Protein AF-A0A4Y7I774-F1 (afdb_monomer)

Sequence (124 aa):
MSGRGKGGKGLGKGGAKRHRKVLRDNIQGITKPAIRRLARRGGVKRISGLIYEETRGVLKIFLENVIRDAVTYTEHARRKTVTAMDVVYALKRQGRTLYGFGDALRPPLRYAMSIQHKPEVRTI

Nearest PDB structures (foldseek):
  3uta-assembly1_F  TM=9.772E-01  e=9.418E-13  Xenopus laevis
  8siy-assembly1_H  TM=9.285E-01  e=9.418E-13  Xenopus laevis
  7xnp-assembly1_F  TM=9.935E-01  e=9.570E-12  Xenopus laevis
  8han-assembly1_B  TM=9.339E-01  e=1.998E-12  Homo sapiens
  8xjv-assembly1_v  TM=8.091E-01  e=3.679E-13  Xenopus laevis

Radius of gyration: 25.97 Å; Cα contacts (8 Å, |Δi|>4): 48; chains: 1; bounding box: 75×74×53 Å

InterPro domains:
  IPR001951 Histone H4 [PR00623] (5-16)
  IPR001951 Histone H4 [PR00623] (20-39)
  IPR001951 Histone H4 [PR00623] (40-60)
  IPR001951 Histone H4 [PR00623] (62-76)
  IPR001951 Histone H4 [PR00623] (77-89)
  IPR001951 Histone H4 [PR00623] (89-100)
  IPR001951 Histone H4 [PTHR10484] (1-102)
  IPR001951 Histone H4 [SM00417] (16-90)
  IPR001951 Histone H4 [cd22912] (22-100)
  IPR009072 Histone-fold [G3DSA:1.10.20.10] (2-103)
  IPR009072 Histone-fold [SSF47113] (3-102)
  IPR019809 Histone H4, conserved site [PS00047] (15-19)
  IPR035425 CENP-T/Histone H4, histone fold [PF15511] (44-96)

pLDDT: mean 80.67, std 19.99, range [41.69, 98.31]

Structure (mmCIF, N/CA/C/O backbone):
data_AF-A0A4Y7I774-F1
#
_entry.id   AF-A0A4Y7I774-F1
#
loop_
_atom_site.group_PDB
_atom_site.id
_atom_site.type_symbol
_atom_site.label_atom_id
_atom_site.label_alt_id
_atom_site.label_comp_id
_atom_site.label_asym_id
_atom_site.label_entity_id
_atom_site.label_seq_id
_atom_site.pdbx_PDB_ins_code
_atom_site.Cartn_x
_atom_site.Cartn_y
_atom_site.Cartn_z
_atom_site.occupancy
_atom_site.B_iso_or_equiv
_atom_site.auth_seq_id
_ato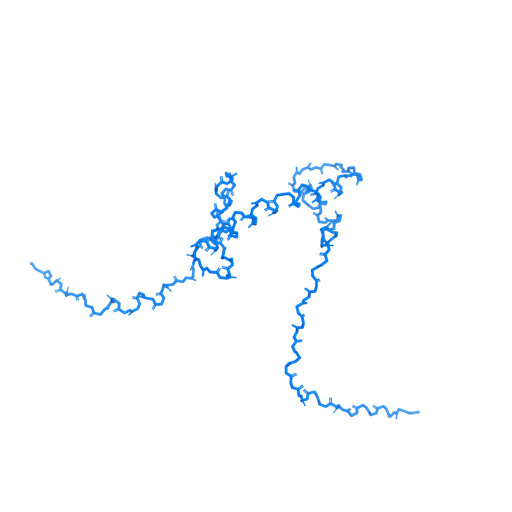m_site.auth_comp_id
_atom_site.auth_asym_id
_atom_site.auth_atom_id
_atom_site.pdbx_PDB_model_num
ATOM 1 N N . MET A 1 1 ? 44.526 -5.165 -36.114 1.00 41.69 1 MET A N 1
ATOM 2 C CA . MET A 1 1 ? 43.769 -6.413 -36.356 1.00 41.69 1 MET A CA 1
ATOM 3 C C . MET A 1 1 ? 43.473 -7.091 -35.022 1.00 41.69 1 MET A C 1
ATOM 5 O O . MET A 1 1 ? 44.197 -6.877 -34.061 1.00 41.69 1 MET A O 1
ATOM 9 N N . SER A 1 2 ? 42.339 -7.785 -34.963 1.00 49.16 2 SER A N 1
ATOM 10 C CA . SER A 1 2 ? 41.631 -8.344 -33.802 1.00 49.16 2 SER A CA 1
ATOM 11 C C . SER A 1 2 ? 42.393 -9.380 -32.967 1.00 49.16 2 SER A C 1
ATOM 13 O O . SER A 1 2 ? 43.131 -10.179 -33.530 1.00 49.16 2 SER A O 1
ATOM 15 N N . GLY A 1 3 ? 42.082 -9.484 -31.665 1.00 51.47 3 GLY A N 1
ATOM 16 C CA . GLY A 1 3 ? 42.476 -10.665 -30.883 1.00 51.47 3 GLY A CA 1
ATOM 17 C C . GLY A 1 3 ? 42.109 -10.684 -29.397 1.00 51.47 3 GLY A C 1
ATOM 18 O O . GLY A 1 3 ? 42.943 -11.012 -28.564 1.00 51.47 3 GLY A O 1
ATOM 19 N N . ARG A 1 4 ? 40.877 -10.315 -29.029 1.00 56.19 4 ARG A N 1
ATOM 20 C CA . ARG A 1 4 ? 40.377 -10.386 -27.646 1.00 56.19 4 ARG A CA 1
ATOM 21 C C . ARG A 1 4 ? 39.982 -11.823 -27.290 1.00 56.19 4 ARG A C 1
ATOM 23 O O . ARG A 1 4 ? 38.850 -12.221 -27.532 1.00 56.19 4 ARG A O 1
ATOM 30 N N . GLY A 1 5 ? 40.883 -12.573 -26.662 1.00 57.53 5 GLY A N 1
ATOM 31 C CA . GLY A 1 5 ? 40.555 -13.833 -25.990 1.00 57.53 5 GLY A CA 1
ATOM 32 C C . GLY A 1 5 ? 40.200 -13.597 -24.521 1.00 57.53 5 GLY A C 1
ATOM 33 O O . GLY A 1 5 ? 41.089 -13.492 -23.682 1.00 57.53 5 GLY A O 1
ATOM 34 N N . LYS A 1 6 ? 38.909 -13.511 -24.174 1.00 60.75 6 LYS A N 1
ATOM 35 C CA . LYS A 1 6 ? 38.476 -13.652 -22.773 1.00 60.75 6 LYS A CA 1
ATOM 36 C C . LYS A 1 6 ? 38.242 -15.134 -22.497 1.00 60.75 6 LYS A C 1
ATOM 38 O O . LYS A 1 6 ? 37.153 -15.641 -22.744 1.00 60.75 6 LYS A O 1
ATOM 43 N N . GLY A 1 7 ? 39.269 -15.808 -21.981 1.00 56.25 7 GLY A N 1
ATOM 44 C CA . GLY A 1 7 ? 39.116 -17.119 -21.359 1.00 56.25 7 GLY A CA 1
ATOM 45 C C . GLY A 1 7 ? 38.070 -17.034 -20.248 1.00 56.25 7 GLY A C 1
ATOM 46 O O . GLY A 1 7 ? 38.190 -16.225 -19.324 1.00 56.25 7 GLY A O 1
ATOM 47 N N . GLY A 1 8 ? 37.007 -17.825 -20.384 1.00 64.00 8 GLY A N 1
ATOM 48 C CA . GLY A 1 8 ? 35.959 -17.947 -19.385 1.00 64.00 8 GLY A CA 1
ATOM 49 C C . GLY A 1 8 ? 36.548 -18.480 -18.086 1.00 64.00 8 GLY A C 1
ATOM 50 O O . GLY A 1 8 ? 36.960 -19.634 -18.007 1.00 64.00 8 GLY A O 1
ATOM 51 N N . LYS A 1 9 ? 36.581 -17.641 -17.051 1.00 61.59 9 LYS A N 1
ATOM 52 C CA . LYS A 1 9 ? 36.882 -18.101 -15.698 1.00 61.59 9 LYS A CA 1
ATOM 53 C C . LYS A 1 9 ? 35.585 -18.657 -15.123 1.00 61.59 9 LYS A C 1
ATOM 55 O O . LYS A 1 9 ? 34.710 -17.901 -14.707 1.00 61.59 9 LYS A O 1
ATOM 60 N N . GLY A 1 10 ? 35.446 -19.979 -15.206 1.00 61.84 10 GLY A N 1
ATOM 61 C CA . GLY A 1 10 ? 34.306 -20.723 -14.691 1.00 61.84 10 GLY A CA 1
ATOM 62 C C . GLY A 1 10 ? 33.963 -20.306 -13.263 1.00 61.84 10 GLY A C 1
ATOM 63 O O . GLY A 1 10 ? 34.804 -20.346 -12.365 1.00 61.84 10 GLY A O 1
ATOM 64 N N . LEU A 1 11 ? 32.709 -19.912 -13.053 1.00 62.00 11 LEU A N 1
ATOM 65 C CA . LEU A 1 11 ? 32.148 -19.696 -11.724 1.00 62.00 11 LEU A CA 1
ATOM 66 C C . LEU A 1 11 ? 31.694 -21.042 -11.161 1.00 62.00 11 LEU A C 1
ATOM 68 O O . LEU A 1 11 ? 30.508 -21.330 -11.050 1.00 62.00 11 LEU A O 1
ATOM 72 N N . GLY A 1 12 ? 32.665 -21.881 -10.823 1.00 68.50 12 GLY A N 1
ATOM 73 C CA . GLY A 1 12 ? 32.455 -23.024 -9.950 1.00 68.50 12 GLY A CA 1
ATOM 74 C C . GLY A 1 12 ? 33.022 -22.699 -8.578 1.00 68.50 12 GLY A C 1
ATOM 75 O O . GLY A 1 12 ? 34.227 -22.842 -8.398 1.00 68.50 12 GLY A O 1
ATOM 76 N N . LYS A 1 13 ? 32.170 -22.234 -7.650 1.00 59.56 13 LYS A N 1
ATOM 77 C CA . LYS A 1 13 ? 32.272 -22.427 -6.186 1.00 59.56 13 LYS A CA 1
ATOM 78 C C . LYS A 1 13 ? 31.200 -21.622 -5.438 1.00 59.56 13 LYS A C 1
ATOM 80 O O . LYS A 1 13 ? 31.214 -20.399 -5.462 1.00 59.56 13 LYS A O 1
ATOM 85 N N . GLY A 1 14 ? 30.345 -22.357 -4.719 1.00 57.38 14 GLY A N 1
ATOM 86 C CA . GLY A 1 14 ? 29.605 -21.908 -3.536 1.00 57.38 14 GLY A CA 1
ATOM 87 C C . GLY A 1 14 ? 28.414 -20.992 -3.803 1.00 57.38 14 GLY A C 1
ATOM 88 O O . GLY A 1 14 ? 28.578 -19.860 -4.240 1.00 57.38 14 GLY A O 1
ATOM 89 N N . GLY A 1 15 ? 27.206 -21.456 -3.469 1.00 66.50 15 GLY A N 1
ATOM 90 C CA . GLY A 1 15 ? 26.016 -20.611 -3.429 1.00 66.50 15 GLY A CA 1
ATOM 91 C C . GLY A 1 15 ? 26.282 -19.378 -2.570 1.00 66.50 15 GLY A C 1
ATOM 92 O O . GLY A 1 15 ? 26.321 -19.472 -1.344 1.00 66.50 15 GLY A O 1
ATOM 93 N N . ALA A 1 16 ? 26.495 -18.233 -3.223 1.00 65.75 16 ALA A N 1
ATOM 94 C CA . ALA A 1 16 ? 26.642 -16.957 -2.551 1.00 65.75 16 ALA A CA 1
ATOM 95 C C . ALA A 1 16 ? 25.437 -16.795 -1.624 1.00 65.75 16 ALA A C 1
ATOM 97 O O . ALA A 1 16 ? 24.296 -16.706 -2.095 1.00 65.75 16 ALA A O 1
ATOM 98 N N . LYS A 1 17 ? 25.680 -16.810 -0.305 1.00 68.75 17 LYS A N 1
ATOM 99 C CA . LYS A 1 17 ? 24.659 -16.480 0.687 1.00 68.75 17 LYS A CA 1
ATOM 100 C C . LYS A 1 17 ? 24.119 -15.116 0.289 1.00 68.75 17 LYS A C 1
ATOM 102 O O . LYS A 1 17 ? 24.803 -14.103 0.411 1.00 68.75 17 LYS A O 1
ATOM 107 N N . ARG A 1 18 ? 22.897 -15.095 -0.246 1.00 66.56 18 ARG A N 1
ATOM 108 C CA . ARG A 1 18 ? 22.196 -13.851 -0.535 1.00 66.56 18 ARG A CA 1
ATOM 109 C C . ARG A 1 18 ? 21.950 -13.196 0.813 1.00 66.56 18 ARG A C 1
ATOM 111 O O . ARG A 1 18 ? 21.062 -13.614 1.553 1.00 66.56 18 ARG A O 1
ATOM 118 N N . HIS A 1 19 ? 22.767 -12.205 1.150 1.00 69.31 19 HIS A N 1
ATOM 119 C CA . HIS A 1 19 ? 22.488 -11.345 2.285 1.00 69.31 19 HIS A CA 1
ATOM 120 C C . HIS A 1 19 ? 21.076 -10.781 2.101 1.00 69.31 19 HIS A C 1
ATOM 122 O O . HIS A 1 19 ? 20.713 -10.318 1.014 1.00 69.31 19 HIS A O 1
ATOM 128 N N . ARG A 1 20 ? 20.253 -10.892 3.150 1.00 70.50 20 ARG A N 1
ATOM 129 C CA . ARG A 1 20 ? 18.902 -10.328 3.167 1.00 70.50 20 ARG A CA 1
ATOM 130 C C . ARG A 1 20 ? 19.013 -8.855 2.778 1.00 70.50 20 ARG A C 1
ATOM 132 O O . ARG A 1 20 ? 19.780 -8.124 3.402 1.00 70.50 20 ARG A O 1
ATOM 139 N N . LYS A 1 21 ? 18.278 -8.428 1.745 1.00 75.38 21 LYS A N 1
ATOM 140 C CA . LYS A 1 21 ? 18.233 -7.013 1.357 1.00 75.38 21 LYS A CA 1
ATOM 141 C C . LYS A 1 21 ? 17.843 -6.195 2.587 1.00 75.38 21 LYS A C 1
ATOM 143 O O . LYS A 1 21 ? 16.841 -6.503 3.232 1.00 75.38 21 LYS A O 1
ATOM 148 N N . VAL A 1 22 ? 18.638 -5.178 2.906 1.00 76.38 22 VAL A N 1
ATOM 149 C CA . VAL A 1 22 ? 18.259 -4.188 3.914 1.00 76.38 22 VAL A CA 1
ATOM 150 C C . VAL A 1 22 ? 17.017 -3.477 3.386 1.00 76.38 22 VAL A C 1
ATOM 152 O O . VAL A 1 22 ? 17.029 -2.958 2.267 1.00 76.38 22 VAL A O 1
ATOM 155 N N . LEU A 1 23 ? 15.932 -3.515 4.156 1.00 77.75 23 LEU A N 1
ATOM 156 C CA . LEU A 1 23 ? 14.711 -2.804 3.805 1.00 77.75 23 LEU A CA 1
ATOM 157 C C . LEU A 1 23 ? 14.984 -1.302 3.936 1.00 77.75 23 LEU A C 1
ATOM 159 O O . LEU A 1 23 ? 15.440 -0.837 4.976 1.00 77.75 23 LEU A O 1
ATOM 163 N N . ARG A 1 24 ? 14.748 -0.566 2.851 1.00 80.19 24 ARG A N 1
ATOM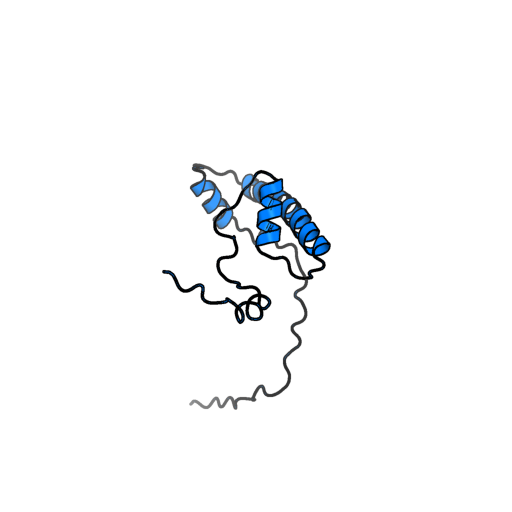 164 C CA . ARG A 1 24 ? 14.755 0.900 2.817 1.00 80.19 24 ARG A CA 1
ATOM 165 C C . ARG A 1 24 ? 13.317 1.396 2.760 1.00 80.19 24 ARG A C 1
ATOM 167 O O . ARG A 1 24 ? 12.400 0.597 2.552 1.00 80.19 24 ARG A O 1
ATOM 174 N N . ASP A 1 25 ? 13.128 2.702 2.903 1.00 81.81 25 ASP A N 1
ATOM 175 C CA . ASP A 1 25 ? 11.823 3.302 2.663 1.00 81.81 25 ASP A CA 1
ATOM 176 C C . ASP A 1 25 ? 11.437 3.156 1.180 1.00 81.81 25 ASP A C 1
ATOM 178 O O . ASP A 1 25 ? 11.927 3.860 0.297 1.00 81.81 25 ASP A O 1
ATOM 182 N N . ASN A 1 26 ? 10.594 2.161 0.901 1.00 89.50 26 ASN A N 1
ATOM 183 C CA . ASN A 1 26 ? 10.174 1.790 -0.448 1.00 89.50 26 ASN A CA 1
ATOM 184 C C . ASN A 1 26 ? 8.947 2.580 -0.911 1.00 89.50 26 ASN A C 1
ATOM 186 O O . ASN A 1 26 ? 8.444 2.329 -2.008 1.00 89.50 26 ASN A O 1
ATOM 190 N N . ILE A 1 27 ? 8.450 3.525 -0.105 1.00 92.75 27 ILE A N 1
ATOM 191 C CA . ILE A 1 27 ? 7.209 4.240 -0.402 1.00 92.75 27 ILE A CA 1
ATOM 192 C C . ILE A 1 27 ? 7.285 5.022 -1.721 1.00 92.75 27 ILE A C 1
ATOM 194 O O . ILE A 1 27 ? 6.314 5.095 -2.477 1.00 92.75 27 ILE A O 1
ATOM 198 N N . GLN A 1 28 ? 8.477 5.511 -2.071 1.00 92.25 28 GLN A N 1
ATOM 199 C CA . GLN A 1 28 ? 8.732 6.198 -3.338 1.00 92.25 28 GLN A CA 1
ATOM 200 C C . GLN A 1 28 ? 8.720 5.259 -4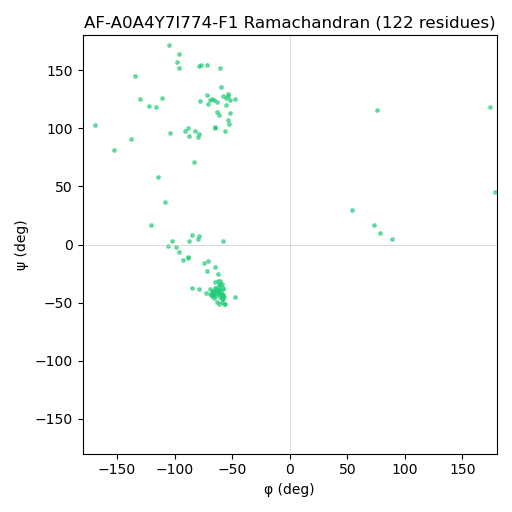.558 1.00 92.25 28 GLN A C 1
ATOM 202 O O . GLN A 1 28 ? 8.566 5.724 -5.688 1.00 92.25 28 GLN A O 1
ATOM 207 N N . GLY A 1 29 ? 8.784 3.939 -4.342 1.00 93.00 29 GLY A N 1
ATOM 208 C CA . GLY A 1 29 ? 8.558 2.924 -5.375 1.00 93.00 29 GLY A CA 1
ATOM 209 C C . GLY A 1 29 ? 7.126 2.927 -5.921 1.00 93.00 29 GLY A C 1
ATOM 210 O O . GLY A 1 29 ? 6.889 2.476 -7.043 1.00 93.00 29 GLY A O 1
ATOM 211 N N . ILE A 1 30 ? 6.170 3.506 -5.187 1.00 95.56 30 ILE A N 1
ATOM 212 C CA . ILE A 1 30 ? 4.843 3.834 -5.710 1.00 95.56 30 ILE A CA 1
ATOM 213 C C . ILE A 1 30 ? 4.965 5.131 -6.511 1.00 95.56 30 ILE A C 1
ATOM 215 O O . ILE A 1 30 ? 4.925 6.240 -5.980 1.00 95.56 30 ILE A O 1
ATOM 219 N N . THR A 1 31 ? 5.194 4.980 -7.812 1.00 97.25 31 THR A N 1
ATOM 220 C CA . THR A 1 31 ? 5.547 6.093 -8.698 1.00 97.25 31 THR A CA 1
ATOM 221 C C . THR A 1 31 ? 4.337 6.963 -9.071 1.00 97.25 31 THR A C 1
ATOM 223 O O . THR A 1 31 ? 3.198 6.494 -9.147 1.00 97.25 31 THR A O 1
ATOM 226 N N . LYS A 1 32 ? 4.583 8.239 -9.407 1.00 97.44 32 LYS A N 1
ATOM 227 C CA . LYS A 1 32 ? 3.562 9.174 -9.928 1.00 97.44 32 LYS A CA 1
ATOM 228 C C . LYS A 1 32 ? 2.693 8.590 -11.064 1.00 97.44 32 LYS A C 1
ATOM 230 O O . LYS A 1 32 ? 1.472 8.755 -10.998 1.00 97.44 32 LYS A O 1
ATOM 235 N N . PRO A 1 33 ? 3.233 7.895 -12.092 1.00 97.81 33 PRO A N 1
ATOM 236 C CA . PRO A 1 33 ? 2.397 7.261 -13.113 1.00 97.81 33 PRO A CA 1
ATOM 237 C C . PRO A 1 33 ? 1.514 6.126 -12.573 1.00 97.81 33 PRO A C 1
ATOM 239 O O . PRO A 1 33 ? 0.404 5.963 -13.072 1.00 97.81 33 PRO A O 1
ATOM 242 N N . ALA A 1 34 ? 1.940 5.370 -11.552 1.00 98.00 34 ALA A N 1
ATOM 243 C CA . ALA A 1 34 ? 1.091 4.351 -10.927 1.00 98.00 34 ALA A CA 1
ATOM 244 C C . ALA A 1 34 ? -0.116 4.979 -10.214 1.00 98.00 34 ALA A C 1
ATOM 246 O O . ALA A 1 34 ? -1.250 4.562 -10.452 1.00 98.00 34 ALA A O 1
ATOM 247 N N . ILE A 1 35 ? 0.116 6.042 -9.439 1.00 98.12 35 ILE A N 1
ATOM 248 C CA . ILE A 1 35 ? -0.947 6.822 -8.784 1.00 98.12 35 ILE A CA 1
ATOM 249 C C . ILE A 1 35 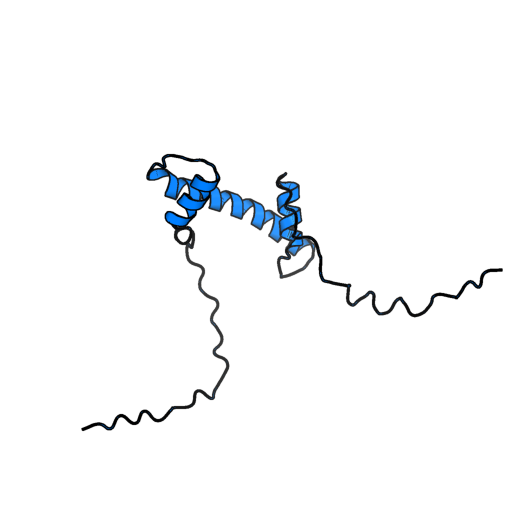? -1.891 7.421 -9.831 1.00 98.12 35 ILE A C 1
ATOM 251 O O . ILE A 1 35 ? -3.110 7.331 -9.695 1.00 98.12 35 ILE A O 1
ATOM 255 N N . ARG A 1 36 ? -1.349 7.957 -10.935 1.00 98.19 36 ARG A N 1
ATOM 256 C CA . ARG A 1 36 ? -2.168 8.461 -12.045 1.00 98.19 36 ARG A CA 1
ATOM 257 C C . ARG A 1 36 ? -3.067 7.363 -12.615 1.00 98.19 36 ARG A C 1
ATOM 259 O O . ARG A 1 36 ? -4.248 7.621 -12.800 1.00 98.19 36 ARG A O 1
ATOM 266 N N . ARG A 1 37 ? -2.554 6.152 -12.864 1.00 98.31 37 ARG A N 1
ATOM 267 C CA . ARG A 1 37 ? -3.370 5.028 -13.370 1.00 98.31 37 ARG A CA 1
ATOM 268 C C . ARG A 1 37 ? -4.518 4.670 -12.423 1.00 98.31 37 ARG A C 1
ATOM 270 O O . ARG A 1 37 ? -5.631 4.461 -12.895 1.00 98.31 37 ARG A O 1
ATOM 277 N N . LEU A 1 38 ? -4.271 4.650 -11.112 1.00 97.88 38 LEU A N 1
ATOM 278 C CA . LEU A 1 38 ? -5.314 4.413 -10.106 1.00 97.88 38 LEU A CA 1
ATOM 279 C C . LEU A 1 38 ? -6.379 5.515 -10.120 1.00 97.88 38 LEU A C 1
ATOM 281 O O . LEU A 1 38 ? -7.565 5.220 -10.231 1.00 97.88 38 LEU A O 1
ATOM 285 N N . ALA A 1 39 ? -5.960 6.781 -10.095 1.00 97.75 39 ALA A N 1
ATOM 286 C CA . ALA A 1 39 ? -6.870 7.922 -10.131 1.00 97.75 39 ALA A CA 1
ATOM 287 C C . ALA A 1 39 ? -7.704 7.959 -11.424 1.00 97.75 39 ALA A C 1
ATOM 289 O O . ALA A 1 39 ? -8.901 8.227 -11.382 1.00 97.75 39 ALA A O 1
ATOM 290 N N . ARG A 1 40 ? -7.104 7.629 -12.578 1.00 98.19 40 ARG A N 1
ATOM 291 C CA . ARG A 1 40 ? -7.842 7.511 -13.847 1.00 98.19 40 ARG A CA 1
ATOM 292 C C . ARG A 1 40 ? -8.877 6.393 -13.810 1.00 98.19 40 ARG A C 1
ATOM 294 O O . ARG A 1 40 ? -9.994 6.625 -14.251 1.00 98.19 40 ARG A O 1
ATOM 301 N N . ARG A 1 41 ? -8.540 5.224 -13.251 1.00 98.25 41 ARG A N 1
ATOM 302 C CA . ARG A 1 41 ? -9.515 4.140 -13.035 1.00 98.25 41 ARG A CA 1
ATOM 303 C C . ARG A 1 41 ? -10.674 4.591 -12.140 1.00 98.25 41 ARG A C 1
ATOM 305 O O . ARG A 1 41 ? -11.798 4.178 -12.371 1.00 98.25 41 ARG A O 1
ATOM 312 N N . GLY A 1 42 ? -10.405 5.465 -11.171 1.00 97.44 42 GLY A N 1
ATOM 313 C CA . GLY A 1 42 ? -11.422 6.110 -10.338 1.00 97.44 42 GLY A CA 1
ATOM 314 C C . GLY A 1 42 ? -12.159 7.291 -10.988 1.00 97.44 42 GLY A C 1
ATOM 315 O O . GLY A 1 42 ? -12.877 7.990 -10.287 1.00 97.44 42 GLY A O 1
ATOM 316 N N . GLY A 1 43 ? -11.968 7.574 -12.284 1.00 97.75 43 GLY A N 1
ATOM 317 C CA . GLY A 1 43 ? -12.674 8.657 -12.987 1.00 97.75 43 GLY A CA 1
ATOM 318 C C . GLY A 1 43 ? -12.131 10.071 -12.733 1.00 97.75 43 GLY A C 1
ATOM 319 O O . GLY A 1 43 ? -12.735 11.059 -13.146 1.00 97.75 43 GLY A O 1
ATOM 320 N N . VAL A 1 44 ? -10.971 10.211 -12.086 1.00 97.56 44 VAL A N 1
ATOM 321 C CA . VAL A 1 44 ? -10.396 11.525 -11.763 1.00 97.56 44 VAL A CA 1
ATOM 322 C C . VAL A 1 44 ? -9.893 12.217 -13.036 1.00 97.56 44 VAL A C 1
ATOM 324 O O . VAL A 1 44 ? -9.002 11.699 -13.714 1.00 97.56 44 VAL A O 1
ATOM 327 N N . LYS A 1 45 ? -10.416 13.415 -13.351 1.00 97.12 45 LYS A N 1
ATOM 328 C CA . LYS A 1 45 ? -10.094 14.192 -14.573 1.00 97.12 45 LYS A CA 1
ATOM 329 C C . LYS A 1 45 ? -8.840 15.073 -14.453 1.00 97.12 45 LYS A C 1
ATOM 331 O O . LYS A 1 45 ? -8.067 15.161 -15.412 1.00 97.12 45 LYS A O 1
ATOM 336 N N . ARG A 1 46 ? -8.581 15.687 -13.298 1.00 97.19 46 ARG A N 1
ATOM 337 C CA . ARG A 1 46 ? -7.375 16.494 -13.017 1.00 97.19 46 ARG A CA 1
ATOM 338 C C . ARG A 1 46 ? -6.820 16.113 -11.645 1.00 97.19 46 ARG A C 1
ATOM 340 O O . ARG A 1 46 ? -7.587 15.768 -10.760 1.00 97.19 46 ARG A O 1
ATOM 347 N N . ILE A 1 47 ? -5.496 16.130 -11.494 1.00 97.12 47 ILE A N 1
ATOM 348 C CA . ILE A 1 47 ? -4.805 15.691 -10.272 1.00 97.12 47 ILE A CA 1
ATOM 349 C C . ILE A 1 47 ? -3.817 16.787 -9.869 1.00 97.12 47 ILE A C 1
ATOM 351 O O . ILE A 1 47 ? -2.977 17.166 -10.687 1.00 97.12 47 ILE A O 1
ATOM 355 N N . SER A 1 4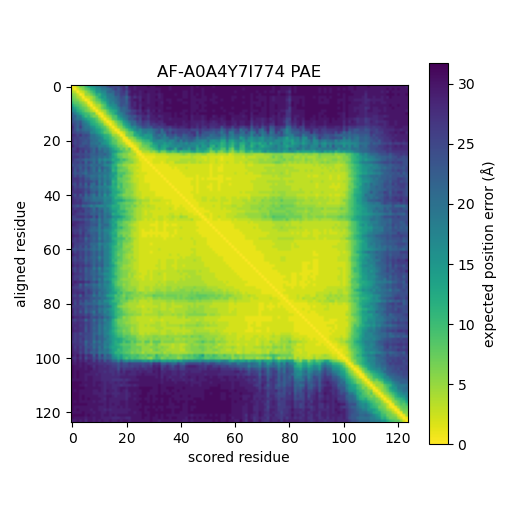8 ? -3.920 17.273 -8.630 1.00 97.00 48 SER A N 1
ATOM 356 C CA . SER A 1 48 ? -2.971 18.232 -8.048 1.00 97.00 48 SER A CA 1
ATOM 357 C C . SER A 1 48 ? -1.623 17.571 -7.728 1.00 97.00 48 SER A C 1
ATOM 359 O O . SER A 1 48 ? -1.550 16.366 -7.485 1.00 97.00 48 SER A O 1
ATOM 361 N N . GLY A 1 49 ? -0.546 18.361 -7.706 1.00 95.56 49 GLY A N 1
ATOM 362 C CA . GLY A 1 49 ? 0.803 17.888 -7.382 1.00 95.56 49 GLY A CA 1
ATOM 363 C C . GLY A 1 49 ? 0.942 17.319 -5.966 1.00 95.56 49 GLY A C 1
ATOM 364 O O . GLY A 1 49 ? 1.703 16.376 -5.769 1.00 95.56 49 GLY A O 1
ATOM 365 N N . LEU A 1 50 ? 0.171 17.826 -5.002 1.00 96.56 50 LEU A N 1
ATOM 366 C CA . LEU A 1 50 ? 0.245 17.390 -3.600 1.00 96.56 50 LEU A CA 1
ATOM 367 C C . LEU A 1 50 ? -0.341 15.984 -3.374 1.00 96.56 50 LEU A C 1
ATOM 369 O O . LEU A 1 50 ? 0.070 15.276 -2.459 1.00 96.56 50 LEU A O 1
ATOM 373 N N . ILE A 1 51 ? -1.230 15.528 -4.264 1.00 97.62 51 ILE A N 1
ATOM 374 C CA . ILE A 1 51 ? -1.903 14.224 -4.145 1.00 97.62 51 ILE A CA 1
ATOM 375 C C . ILE A 1 51 ? -0.919 13.049 -4.188 1.00 97.62 51 ILE A C 1
ATOM 377 O O . ILE A 1 51 ? -1.219 11.985 -3.649 1.00 97.62 51 ILE A O 1
ATOM 381 N N . TYR A 1 52 ? 0.255 13.199 -4.809 1.00 96.62 52 TYR A N 1
ATOM 382 C CA . TYR A 1 52 ? 1.199 12.084 -4.922 1.00 96.62 52 TYR A CA 1
ATOM 383 C C . TYR A 1 52 ? 1.781 11.658 -3.570 1.00 96.62 52 TYR A C 1
ATOM 385 O O . TYR A 1 52 ? 1.940 10.460 -3.343 1.00 96.62 52 TYR A O 1
ATOM 393 N N . GLU A 1 53 ? 2.114 12.602 -2.688 1.00 96.38 53 GLU A N 1
ATOM 394 C CA . GLU A 1 53 ? 2.602 12.261 -1.344 1.00 96.38 53 GLU A CA 1
ATOM 395 C C . GLU A 1 53 ? 1.444 11.874 -0.422 1.00 96.38 53 GLU A C 1
ATOM 397 O O . GLU A 1 53 ? 1.540 10.873 0.282 1.00 96.38 53 GLU A O 1
ATOM 402 N N . GLU A 1 54 ? 0.301 12.555 -0.530 1.00 97.06 54 GLU A N 1
ATOM 403 C CA . GLU A 1 54 ? -0.898 12.214 0.244 1.00 97.06 54 GLU A CA 1
ATOM 404 C C . GLU A 1 54 ? -1.350 10.765 -0.004 1.00 97.06 54 GLU A C 1
ATOM 406 O O . GLU A 1 54 ? -1.544 9.976 0.920 1.00 97.06 54 GLU A O 1
ATOM 411 N N . THR A 1 55 ? -1.417 10.357 -1.276 1.00 97.75 55 THR A N 1
ATOM 412 C CA . THR A 1 55 ? -1.807 8.988 -1.652 1.00 97.75 55 THR A CA 1
ATOM 413 C C . THR A 1 55 ? -0.834 7.950 -1.091 1.00 97.75 55 THR A C 1
ATOM 415 O O . THR A 1 55 ? -1.243 6.847 -0.730 1.00 97.75 55 THR A O 1
ATOM 418 N N . ARG A 1 56 ? 0.461 8.283 -1.008 1.00 97.12 56 ARG A N 1
ATOM 419 C CA . ARG A 1 56 ? 1.470 7.400 -0.413 1.00 97.12 56 ARG A CA 1
ATOM 420 C C . ARG A 1 56 ? 1.257 7.248 1.090 1.00 97.12 56 ARG A C 1
ATOM 422 O O . ARG A 1 56 ? 1.307 6.121 1.576 1.00 97.12 56 ARG A O 1
ATOM 429 N N . GLY A 1 57 ? 0.960 8.339 1.797 1.00 96.75 57 GLY A N 1
ATOM 430 C CA . GLY A 1 57 ? 0.604 8.306 3.217 1.00 96.75 57 GLY A CA 1
ATOM 431 C C . GLY A 1 57 ? -0.604 7.406 3.484 1.00 96.75 57 GLY A C 1
ATOM 432 O O . GLY A 1 57 ? -0.518 6.466 4.275 1.00 96.75 57 GLY A O 1
ATOM 433 N N . VAL A 1 58 ? -1.691 7.609 2.736 1.00 97.19 58 VAL A N 1
ATOM 434 C CA . VAL A 1 58 ? -2.915 6.796 2.850 1.00 97.19 58 VAL A CA 1
ATOM 435 C C . VAL A 1 58 ? -2.647 5.318 2.555 1.00 97.19 58 VAL A C 1
ATOM 437 O O . VAL A 1 58 ? -3.098 4.441 3.294 1.00 97.19 58 VAL A O 1
ATOM 440 N N . LEU A 1 59 ? -1.890 5.019 1.495 1.00 96.94 59 LEU A N 1
ATOM 441 C CA . LEU A 1 59 ? -1.541 3.645 1.136 1.00 96.94 59 LEU A CA 1
ATOM 442 C C . LEU A 1 59 ? -0.715 2.961 2.231 1.00 96.94 59 LEU A C 1
ATOM 444 O O . LEU A 1 59 ? -0.944 1.787 2.522 1.00 96.94 59 LEU A O 1
ATOM 448 N N . LYS A 1 60 ? 0.225 3.686 2.843 1.00 95.56 60 LYS A N 1
ATOM 449 C CA . LYS A 1 60 ? 1.051 3.169 3.935 1.00 95.56 60 LYS A CA 1
ATOM 450 C C . LYS A 1 60 ? 0.189 2.780 5.135 1.00 95.56 60 LYS A C 1
ATOM 452 O O . LYS A 1 60 ? 0.266 1.636 5.573 1.00 95.56 60 LYS A O 1
ATOM 457 N N . ILE A 1 61 ? -0.688 3.677 5.586 1.00 96.50 61 ILE A N 1
ATOM 458 C CA . ILE A 1 61 ? -1.600 3.425 6.715 1.00 96.50 61 ILE A CA 1
ATOM 459 C C . ILE A 1 61 ? -2.510 2.225 6.424 1.00 96.50 61 ILE A C 1
ATOM 461 O O . ILE A 1 61 ? -2.700 1.354 7.274 1.00 96.50 61 ILE A O 1
ATOM 465 N N . PHE A 1 62 ? -3.050 2.145 5.204 1.00 95.81 62 PHE A N 1
ATOM 466 C CA . PHE A 1 62 ? -3.887 1.018 4.801 1.00 95.81 62 PHE A CA 1
ATOM 467 C C . PHE A 1 62 ? -3.140 -0.320 4.909 1.00 95.81 62 PHE A C 1
ATOM 469 O O . PHE A 1 62 ? -3.649 -1.264 5.514 1.00 95.81 62 PHE A O 1
ATOM 476 N N . LEU A 1 63 ? -1.925 -0.399 4.358 1.00 96.00 63 LEU A N 1
ATOM 477 C CA . LEU A 1 63 ? -1.120 -1.620 4.397 1.00 96.00 63 LEU A CA 1
ATOM 478 C C . LEU A 1 63 ? -0.675 -1.975 5.816 1.00 96.00 63 LEU A C 1
ATOM 480 O O . LEU A 1 63 ? -0.716 -3.147 6.173 1.00 96.00 63 LEU A O 1
ATOM 484 N N . GLU A 1 64 ? -0.298 -0.995 6.636 1.00 96.06 64 GLU A N 1
ATOM 485 C CA . GLU A 1 64 ? 0.069 -1.228 8.037 1.00 96.06 64 GLU A CA 1
ATOM 486 C C . GLU A 1 64 ? -1.069 -1.890 8.817 1.00 96.06 64 GLU A C 1
ATOM 488 O O . GLU A 1 64 ? -0.834 -2.859 9.537 1.00 96.06 64 GLU A O 1
ATOM 493 N N . ASN A 1 65 ? -2.306 -1.427 8.633 1.00 96.25 65 ASN A N 1
ATOM 494 C CA . ASN A 1 65 ? -3.464 -1.995 9.320 1.00 96.25 65 ASN A CA 1
ATOM 495 C C . ASN A 1 65 ? -3.781 -3.420 8.854 1.00 96.25 65 ASN A C 1
ATOM 497 O O . ASN A 1 65 ? -4.020 -4.294 9.682 1.00 96.25 65 ASN A O 1
ATOM 501 N N . VAL A 1 66 ? -3.764 -3.677 7.543 1.00 96.50 66 VAL A N 1
ATOM 502 C CA . VAL A 1 66 ? -4.037 -5.021 7.001 1.00 96.50 66 VAL A CA 1
ATOM 503 C C . VAL A 1 66 ? -2.934 -6.012 7.381 1.00 96.50 66 VAL A C 1
ATOM 505 O O . VAL A 1 66 ? -3.227 -7.138 7.777 1.00 96.50 66 VAL A O 1
ATOM 508 N N . ILE A 1 67 ? -1.664 -5.608 7.277 1.00 96.62 67 ILE A N 1
ATOM 509 C CA . ILE A 1 67 ? -0.523 -6.485 7.567 1.00 96.62 67 ILE A CA 1
ATOM 510 C C . ILE A 1 67 ? -0.449 -6.797 9.061 1.00 96.62 67 ILE A C 1
ATOM 512 O O . ILE A 1 67 ? -0.157 -7.938 9.406 1.00 96.62 67 ILE A O 1
ATOM 516 N N . ARG A 1 68 ? -0.747 -5.832 9.942 1.00 96.69 68 ARG A N 1
ATOM 517 C CA . ARG A 1 68 ? -0.787 -6.065 11.394 1.00 96.69 68 ARG A CA 1
ATOM 518 C C . ARG A 1 68 ? -1.751 -7.200 11.740 1.00 96.69 68 ARG A C 1
ATOM 520 O O . ARG A 1 68 ? -1.333 -8.171 12.360 1.00 96.69 68 ARG A O 1
ATOM 527 N N . ASP A 1 69 ? -2.982 -7.127 11.237 1.00 95.88 69 ASP A N 1
ATOM 528 C CA . ASP A 1 69 ? -3.996 -8.162 11.460 1.00 95.88 69 ASP A CA 1
ATOM 529 C C . ASP A 1 69 ? -3.586 -9.509 10.819 1.00 95.88 69 ASP A C 1
ATOM 531 O O . ASP A 1 69 ? -3.717 -10.566 11.438 1.00 95.88 69 ASP A O 1
ATOM 535 N N . ALA A 1 70 ? -3.030 -9.495 9.601 1.00 96.56 70 ALA A N 1
ATOM 536 C CA . ALA A 1 70 ? -2.588 -10.715 8.913 1.00 96.56 70 ALA A CA 1
ATOM 537 C C . ALA A 1 70 ? -1.4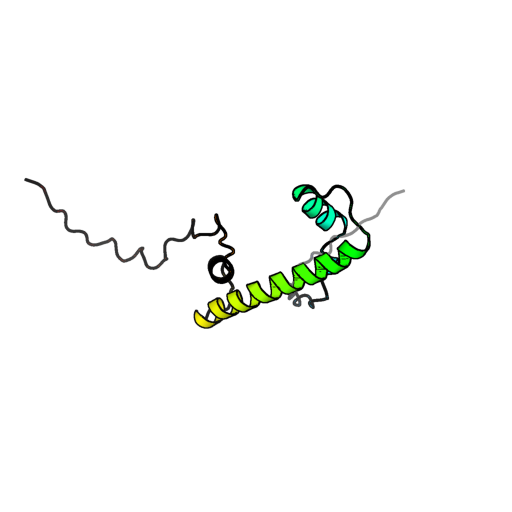23 -11.425 9.633 1.00 96.56 70 ALA A C 1
ATOM 539 O O . ALA A 1 70 ? -1.376 -12.659 9.695 1.00 96.56 70 ALA A O 1
ATOM 540 N N . VAL A 1 71 ? -0.484 -10.663 10.200 1.00 97.31 71 VAL A N 1
ATOM 541 C CA . VAL A 1 71 ? 0.611 -11.208 11.014 1.00 97.31 71 VAL A CA 1
ATOM 542 C C . VAL A 1 71 ? 0.059 -11.807 12.306 1.00 97.31 71 VAL A C 1
ATOM 544 O O . VAL A 1 71 ? 0.438 -12.927 12.636 1.00 97.31 71 VAL A O 1
ATOM 547 N N . THR A 1 72 ? -0.912 -11.163 12.962 1.00 96.69 72 THR A N 1
ATOM 548 C CA . THR A 1 72 ? -1.575 -11.725 14.151 1.00 96.69 72 THR A CA 1
ATOM 549 C C . THR A 1 72 ? -2.220 -13.088 13.870 1.00 96.69 72 THR A C 1
ATOM 551 O O . THR A 1 72 ? -2.042 -14.021 14.653 1.00 96.69 72 THR A O 1
ATOM 554 N N . TYR A 1 73 ? -2.905 -13.263 12.734 1.00 94.81 73 TYR A N 1
ATOM 555 C CA . TYR A 1 73 ? -3.444 -14.577 12.343 1.00 94.81 73 TYR A CA 1
ATOM 556 C C . TYR A 1 73 ? -2.347 -15.622 12.102 1.00 94.81 73 TYR A C 1
ATOM 558 O O . TYR A 1 73 ? -2.479 -16.785 12.496 1.00 94.81 73 TYR A O 1
ATOM 566 N N . THR A 1 74 ? -1.242 -15.201 11.488 1.00 95.88 74 THR A N 1
ATOM 567 C CA . THR A 1 74 ? -0.091 -16.066 11.207 1.00 95.88 74 THR A CA 1
ATOM 568 C C . THR A 1 74 ? 0.572 -16.552 12.500 1.00 95.88 74 THR A C 1
ATOM 570 O O . THR A 1 74 ? 0.863 -17.745 12.637 1.00 95.88 74 THR A O 1
ATOM 573 N N . GLU A 1 75 ? 0.761 -15.647 13.463 1.00 96.44 75 GLU A N 1
ATOM 574 C CA . GLU A 1 75 ? 1.333 -15.928 14.782 1.00 96.44 75 GLU A CA 1
ATOM 575 C C . GLU A 1 75 ? 0.417 -16.825 15.617 1.00 96.44 75 GLU A C 1
ATOM 577 O O . GLU A 1 75 ? 0.885 -17.813 16.187 1.00 96.44 75 GLU A O 1
ATOM 582 N N . HIS A 1 76 ? -0.894 -16.557 15.618 1.00 95.19 76 HIS A N 1
ATOM 583 C CA . HIS A 1 76 ? -1.881 -17.395 16.301 1.00 95.19 76 HIS A CA 1
ATOM 584 C C . HIS A 1 76 ? -1.856 -18.844 15.789 1.00 95.19 76 HIS A C 1
ATOM 586 O O . HIS A 1 76 ? -1.927 -19.793 16.568 1.00 95.19 76 HIS A O 1
ATOM 592 N N . ALA A 1 77 ? -1.659 -19.027 14.481 1.00 93.81 77 ALA A N 1
ATOM 593 C CA . ALA A 1 77 ? -1.521 -20.340 13.858 1.00 93.81 77 ALA A CA 1
ATOM 594 C C . ALA A 1 77 ? -0.118 -20.968 14.004 1.00 93.81 77 ALA A C 1
ATOM 596 O O . ALA A 1 77 ? 0.138 -22.020 13.415 1.00 93.81 77 ALA A O 1
ATOM 597 N N . ARG A 1 78 ? 0.803 -20.337 14.752 1.00 95.06 78 ARG A N 1
ATOM 598 C CA . ARG A 1 78 ? 2.201 -20.772 14.957 1.00 95.06 78 ARG A CA 1
ATOM 599 C C . ARG A 1 78 ? 2.973 -20.995 13.648 1.00 95.06 78 ARG A C 1
ATOM 601 O O . ARG A 1 78 ? 3.884 -21.823 13.579 1.00 95.06 78 ARG A O 1
ATOM 608 N N . ARG A 1 79 ? 2.621 -20.257 12.592 1.00 95.56 79 ARG A N 1
ATOM 609 C CA . ARG A 1 79 ? 3.295 -20.294 11.287 1.00 95.56 79 ARG A CA 1
ATOM 610 C C . ARG A 1 79 ? 4.312 -19.159 11.196 1.00 95.56 79 ARG A C 1
ATOM 612 O O . ARG A 1 79 ? 4.149 -18.110 11.798 1.00 95.56 79 ARG A O 1
ATOM 619 N N . LYS A 1 80 ? 5.368 -19.357 10.402 1.00 94.50 80 LYS A N 1
ATOM 620 C CA . LYS A 1 80 ? 6.344 -18.298 10.058 1.00 94.50 80 LYS A CA 1
ATOM 621 C C . LYS A 1 80 ? 6.074 -17.660 8.692 1.00 94.50 80 LYS A C 1
ATOM 623 O O . LYS A 1 80 ? 6.802 -16.771 8.264 1.00 94.50 80 LYS A O 1
ATOM 628 N N . THR A 1 81 ? 5.060 -18.152 7.986 1.00 94.50 81 THR A N 1
ATOM 629 C CA . THR A 1 81 ? 4.722 -17.750 6.621 1.00 94.50 81 THR A CA 1
ATOM 630 C C . THR A 1 81 ? 3.291 -17.244 6.604 1.00 94.50 81 THR A C 1
ATOM 632 O O . THR A 1 81 ? 2.369 -18.004 6.913 1.00 94.50 81 THR A O 1
ATOM 635 N N . VAL A 1 82 ? 3.132 -15.975 6.230 1.00 94.94 82 VAL A N 1
ATOM 636 C CA . VAL A 1 82 ? 1.827 -15.362 5.973 1.00 94.94 82 VAL A CA 1
ATOM 637 C C . VAL A 1 82 ? 1.237 -16.013 4.726 1.00 94.94 82 VAL A C 1
ATOM 639 O O . VAL A 1 82 ? 1.882 -16.066 3.677 1.00 94.94 82 VAL A O 1
ATOM 642 N N . THR A 1 83 ? 0.030 -16.549 4.853 1.00 94.38 83 THR A N 1
ATOM 643 C CA . THR A 1 83 ? -0.717 -17.182 3.761 1.00 94.38 83 THR A CA 1
ATOM 644 C C . THR A 1 83 ? -1.699 -16.195 3.137 1.00 94.38 83 THR A C 1
ATOM 646 O O . THR A 1 83 ? -2.033 -15.169 3.731 1.00 94.38 83 THR A O 1
ATOM 649 N N . ALA A 1 84 ? -2.206 -16.512 1.941 1.00 93.62 84 ALA A N 1
ATOM 650 C CA . ALA A 1 84 ? -3.266 -15.721 1.315 1.00 93.62 84 ALA A CA 1
ATOM 651 C C . ALA A 1 84 ? -4.516 -15.637 2.211 1.00 93.62 84 ALA A C 1
ATOM 653 O O . ALA A 1 84 ? -5.119 -14.572 2.330 1.00 93.62 84 ALA A O 1
ATOM 654 N N . MET A 1 85 ? -4.843 -16.727 2.913 1.00 94.00 85 MET A N 1
ATOM 655 C CA . MET A 1 85 ? -5.989 -16.786 3.819 1.00 94.00 85 MET A CA 1
ATOM 656 C C . MET A 1 85 ? -5.864 -15.825 5.004 1.00 94.00 85 MET A C 1
ATOM 658 O O . MET A 1 85 ? -6.854 -15.198 5.367 1.00 94.00 85 MET A O 1
ATOM 662 N N . ASP A 1 86 ? -4.661 -15.632 5.556 1.00 94.56 86 ASP A N 1
ATOM 663 C CA . ASP A 1 86 ? -4.449 -14.675 6.655 1.00 94.56 86 ASP A CA 1
ATOM 664 C C . ASP A 1 86 ? -4.788 -13.239 6.217 1.00 94.56 86 ASP A C 1
ATOM 666 O O . ASP A 1 86 ? -5.399 -12.476 6.966 1.00 94.56 86 ASP A O 1
ATOM 670 N N . VAL A 1 87 ? -4.456 -12.885 4.970 1.00 95.19 87 VAL A N 1
ATOM 671 C CA . VAL A 1 87 ? -4.786 -11.576 4.384 1.00 95.19 87 VAL A CA 1
ATOM 672 C C . VAL A 1 87 ? -6.280 -11.465 4.076 1.00 95.19 87 VAL A C 1
ATOM 674 O O . VAL A 1 87 ? -6.885 -10.433 4.363 1.00 95.19 87 VAL A O 1
ATOM 677 N N . VAL A 1 88 ? -6.901 -12.517 3.532 1.00 95.12 88 VAL A N 1
ATOM 678 C CA . VAL A 1 88 ? -8.352 -12.548 3.267 1.00 95.12 88 VAL A CA 1
ATOM 679 C C . VAL A 1 88 ? -9.146 -12.366 4.563 1.00 95.12 88 VAL A C 1
ATOM 681 O O . VAL A 1 88 ? -10.110 -11.600 4.589 1.00 95.12 88 VAL A O 1
ATOM 684 N N . TYR A 1 89 ? -8.726 -13.008 5.655 1.00 93.50 89 TYR A N 1
ATOM 685 C CA . TYR A 1 89 ? -9.370 -12.861 6.959 1.00 93.50 89 TYR A CA 1
ATOM 686 C C . TYR A 1 89 ? -9.159 -11.475 7.572 1.00 93.50 89 TYR A C 1
ATOM 688 O O . TYR A 1 89 ? -10.131 -10.876 8.037 1.00 93.50 89 TYR A O 1
ATOM 696 N N . ALA A 1 90 ? -7.946 -10.920 7.495 1.00 95.12 90 ALA A N 1
ATOM 697 C CA . ALA A 1 90 ? -7.674 -9.544 7.916 1.00 95.12 90 ALA A CA 1
ATOM 698 C C . ALA A 1 90 ? -8.559 -8.528 7.175 1.00 95.12 90 ALA A C 1
ATOM 700 O O . ALA A 1 90 ? -9.183 -7.659 7.786 1.00 95.12 90 ALA A O 1
ATOM 701 N N . LEU A 1 91 ? -8.690 -8.677 5.856 1.00 95.25 91 LEU A N 1
ATOM 702 C CA . LEU A 1 91 ? -9.535 -7.817 5.031 1.00 95.25 91 LEU A CA 1
ATOM 703 C C . LEU A 1 91 ? -11.030 -7.985 5.339 1.00 95.25 91 LEU A C 1
ATOM 705 O O . LEU A 1 91 ? -11.751 -6.989 5.428 1.00 95.25 91 LEU A O 1
ATOM 709 N N . LYS A 1 92 ? -11.498 -9.220 5.562 1.00 93.88 92 LYS A N 1
ATOM 710 C CA . LYS A 1 92 ? -12.887 -9.501 5.958 1.00 93.88 92 LYS A CA 1
ATOM 711 C C . LYS A 1 92 ? -13.238 -8.836 7.292 1.00 93.88 92 LYS A C 1
ATOM 713 O O . LYS A 1 92 ? -14.309 -8.246 7.405 1.00 93.88 92 LYS A O 1
ATOM 718 N N . ARG A 1 93 ? -12.327 -8.867 8.272 1.00 93.44 93 ARG A N 1
ATOM 719 C CA . ARG A 1 93 ? -12.495 -8.192 9.572 1.00 93.44 93 ARG A CA 1
ATOM 720 C C . ARG A 1 93 ? -12.653 -6.674 9.431 1.00 93.44 93 ARG A C 1
ATOM 722 O O . ARG A 1 93 ? -13.418 -6.073 10.173 1.00 93.44 93 ARG A O 1
ATOM 729 N N . GLN A 1 94 ? -11.973 -6.064 8.461 1.00 90.56 94 GLN A N 1
ATOM 730 C CA . GLN A 1 94 ? -12.060 -4.628 8.166 1.00 90.56 94 GLN A CA 1
ATOM 731 C C . GLN A 1 94 ? -13.234 -4.257 7.236 1.00 90.56 94 GLN A C 1
ATOM 733 O O . GLN A 1 94 ? -13.301 -3.125 6.757 1.00 90.56 94 GLN A O 1
ATOM 738 N N . GLY A 1 95 ? -14.137 -5.198 6.929 1.00 93.44 95 GLY A N 1
ATOM 739 C CA . GLY A 1 95 ? -15.277 -4.971 6.033 1.00 93.44 95 GLY A CA 1
ATOM 740 C C . GLY A 1 95 ? -14.907 -4.869 4.547 1.00 93.44 95 GLY A C 1
ATOM 741 O O . GLY A 1 95 ? -15.699 -4.378 3.749 1.00 93.44 95 GLY A O 1
ATOM 742 N N . ARG A 1 96 ? -13.708 -5.318 4.151 1.00 93.19 96 ARG A N 1
ATOM 743 C CA . ARG A 1 96 ? -13.182 -5.247 2.775 1.00 93.19 96 ARG A CA 1
ATOM 744 C C . ARG A 1 96 ? -13.009 -6.638 2.168 1.00 93.19 96 ARG A C 1
ATOM 746 O O . ARG A 1 96 ? -11.908 -7.021 1.790 1.00 93.19 96 ARG A O 1
ATOM 753 N N . THR A 1 97 ? -14.085 -7.416 2.097 1.00 91.94 97 THR A N 1
ATOM 754 C CA . THR A 1 97 ? -14.042 -8.801 1.598 1.00 91.94 97 THR A CA 1
ATOM 755 C C . THR A 1 97 ? -13.431 -8.889 0.197 1.00 91.94 97 THR A C 1
ATOM 757 O O . THR A 1 97 ? -13.884 -8.225 -0.734 1.00 91.94 97 THR A O 1
ATOM 760 N N . LEU A 1 98 ? -12.412 -9.739 0.054 1.00 92.56 98 LEU A N 1
ATOM 761 C CA . LEU A 1 98 ? -11.691 -9.969 -1.194 1.00 92.56 98 LEU A CA 1
ATOM 762 C C . LEU A 1 98 ? -11.995 -11.374 -1.734 1.00 92.56 98 LEU A C 1
ATOM 764 O O . LEU A 1 98 ? -11.812 -12.365 -1.028 1.00 92.56 98 LEU A O 1
ATOM 768 N N . TYR A 1 99 ? -12.436 -11.452 -2.990 1.00 92.06 99 TYR A N 1
ATOM 769 C CA . TYR A 1 99 ? -12.765 -12.703 -3.685 1.00 92.06 99 TYR A CA 1
ATOM 770 C C . TYR A 1 99 ? -11.611 -13.179 -4.578 1.00 92.06 99 TYR A C 1
ATOM 772 O O . TYR A 1 99 ? -10.785 -12.377 -5.008 1.00 92.06 99 TYR A O 1
ATOM 780 N N . GLY A 1 100 ? -11.571 -14.481 -4.883 1.00 89.19 100 GLY A N 1
ATOM 781 C CA . GLY A 1 100 ? -10.587 -15.077 -5.804 1.00 89.19 100 GLY A CA 1
ATOM 782 C C . GLY A 1 100 ? -9.277 -15.550 -5.162 1.00 89.19 100 GLY A C 1
ATOM 783 O O . GLY A 1 100 ? -8.385 -15.996 -5.874 1.00 89.19 100 GLY A O 1
ATOM 784 N N . PHE A 1 101 ? -9.168 -15.485 -3.830 1.00 86.12 101 PHE A N 1
ATOM 785 C CA . PHE A 1 101 ? -7.972 -15.879 -3.066 1.00 86.12 101 PHE A CA 1
ATOM 786 C C . PHE A 1 101 ? -8.239 -17.009 -2.052 1.00 86.12 101 PHE A C 1
ATOM 788 O O . PHE A 1 101 ? -7.446 -17.209 -1.135 1.00 86.12 101 PHE A O 1
ATOM 795 N N . GLY A 1 102 ? -9.359 -17.729 -2.196 1.00 75.56 102 GLY A N 1
ATOM 796 C CA . GLY A 1 102 ? -9.632 -18.958 -1.441 1.00 75.56 102 GLY A CA 1
ATOM 797 C C . GLY A 1 102 ? -8.882 -20.157 -2.029 1.00 75.56 102 GLY A C 1
ATOM 798 O O . GLY A 1 102 ? -8.561 -20.153 -3.217 1.00 75.56 102 GLY A O 1
ATOM 799 N N . ASP A 1 103 ? -8.592 -21.169 -1.207 1.00 62.19 103 ASP A N 1
ATOM 800 C CA . ASP A 1 103 ? -7.833 -22.368 -1.591 1.00 62.19 103 ASP A CA 1
ATOM 801 C C . ASP A 1 103 ? -8.457 -23.102 -2.796 1.00 62.19 103 ASP A C 1
ATOM 803 O O . ASP A 1 103 ? -9.369 -23.911 -2.651 1.00 62.19 103 ASP A O 1
ATOM 807 N N . ALA A 1 104 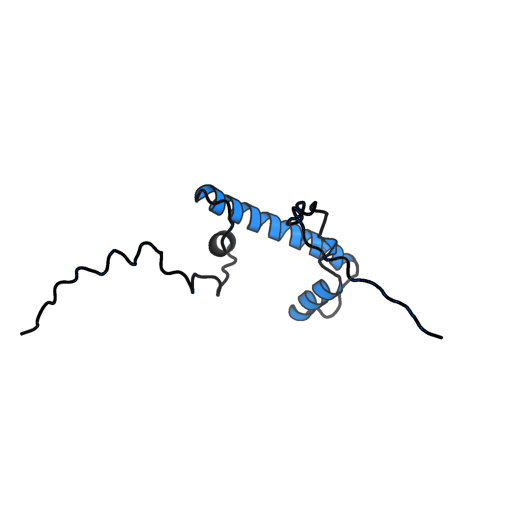? -7.926 -22.854 -3.996 1.00 55.41 104 ALA A N 1
ATOM 808 C CA . ALA A 1 104 ? -8.213 -23.645 -5.195 1.00 55.41 104 ALA A CA 1
ATOM 809 C C . ALA A 1 104 ? -7.267 -24.853 -5.350 1.00 55.41 104 ALA A C 1
ATOM 811 O O . ALA A 1 104 ? -7.495 -25.703 -6.204 1.00 55.41 104 ALA A O 1
ATOM 812 N N . LEU A 1 105 ? -6.191 -24.952 -4.555 1.00 51.06 105 LEU A N 1
ATOM 813 C CA . LEU A 1 105 ? -5.146 -25.967 -4.732 1.00 51.06 105 LEU A CA 1
ATOM 814 C C . LEU A 1 105 ? -4.444 -26.311 -3.408 1.00 51.06 105 LEU A C 1
ATOM 816 O O . LEU A 1 105 ? -3.342 -25.831 -3.148 1.00 51.06 105 LEU A O 1
ATOM 820 N N . ARG A 1 106 ? -5.055 -27.178 -2.591 1.00 49.66 106 ARG A N 1
ATOM 821 C CA . ARG A 1 106 ? -4.345 -28.085 -1.666 1.00 49.66 106 ARG A CA 1
ATOM 822 C C . ARG A 1 106 ? -5.317 -29.119 -1.081 1.00 49.66 106 ARG A C 1
ATOM 824 O O . ARG A 1 106 ? -6.034 -28.795 -0.137 1.00 49.66 106 ARG A O 1
ATOM 831 N N . PRO A 1 107 ? -5.327 -30.381 -1.549 1.00 46.53 107 PRO A N 1
ATOM 832 C CA . PRO A 1 107 ? -5.730 -31.457 -0.657 1.00 46.53 107 PRO A CA 1
ATOM 833 C C . PRO A 1 107 ? -4.761 -31.452 0.541 1.00 46.53 107 PRO A C 1
ATOM 835 O O . PRO A 1 107 ? -3.545 -31.325 0.343 1.00 46.53 107 PRO A O 1
ATOM 838 N N . PRO A 1 108 ? -5.242 -31.573 1.790 1.00 53.59 108 PRO A N 1
ATOM 839 C CA . PRO A 1 108 ? -4.352 -31.838 2.903 1.00 53.59 108 PRO A CA 1
ATOM 840 C C . PRO A 1 108 ? -3.630 -33.146 2.583 1.00 53.59 108 PRO A C 1
ATOM 842 O O . PRO A 1 108 ? -4.284 -34.164 2.369 1.00 53.59 108 PRO A O 1
ATOM 845 N N . LEU A 1 109 ? -2.297 -33.173 2.649 1.00 50.16 109 LEU A N 1
ATOM 846 C CA . LEU A 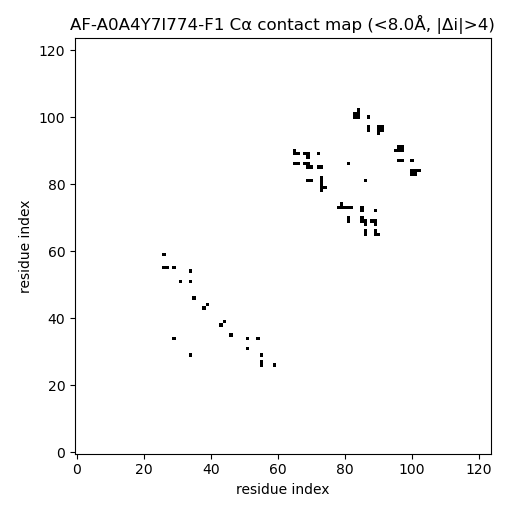1 109 ? -1.514 -34.423 2.632 1.00 50.16 109 LEU A CA 1
ATOM 847 C C . LEU A 1 109 ? -1.891 -35.382 3.791 1.00 50.16 109 LEU A C 1
ATOM 849 O O . LEU A 1 109 ? -1.304 -36.445 3.940 1.00 50.16 109 LEU A O 1
ATOM 853 N N . ARG A 1 110 ? -2.888 -35.020 4.609 1.00 50.56 110 ARG A N 1
ATOM 854 C CA . ARG A 1 110 ? -3.531 -35.846 5.632 1.00 50.56 110 ARG A CA 1
ATOM 855 C C . ARG A 1 110 ? -4.786 -36.594 5.160 1.00 50.56 110 ARG A C 1
ATOM 857 O O . ARG A 1 110 ? -5.214 -37.493 5.868 1.00 50.56 110 ARG A O 1
ATOM 864 N N . TYR A 1 111 ? -5.361 -36.273 3.998 1.00 44.97 111 TYR A N 1
ATOM 865 C CA . TYR A 1 111 ? -6.591 -36.917 3.502 1.00 44.97 111 TYR A CA 1
ATOM 866 C C . TYR A 1 111 ? -6.329 -38.184 2.664 1.00 44.97 111 TYR A C 1
ATOM 868 O O . TYR A 1 111 ? -7.242 -38.959 2.405 1.00 44.97 111 TYR A O 1
ATOM 876 N N . ALA A 1 112 ? -5.076 -38.440 2.268 1.00 48.06 112 ALA A N 1
ATOM 877 C CA . ALA A 1 112 ? -4.722 -39.612 1.462 1.00 48.06 112 ALA A CA 1
ATOM 878 C C . ALA A 1 112 ? -4.722 -40.940 2.249 1.00 48.06 112 ALA A C 1
ATOM 880 O O . ALA A 1 112 ? -4.761 -41.999 1.634 1.00 48.06 112 ALA A O 1
ATOM 881 N N . MET A 1 113 ? -4.709 -40.912 3.589 1.00 47.44 113 MET A N 1
ATOM 882 C CA . MET A 1 113 ? -4.684 -42.138 4.408 1.00 47.44 113 MET A CA 1
ATOM 883 C C . MET A 1 113 ? -6.060 -42.604 4.907 1.00 47.44 113 MET A C 1
ATOM 885 O O . MET A 1 113 ? -6.149 -43.676 5.494 1.00 47.44 113 MET A O 1
ATOM 889 N N . SER A 1 114 ? -7.140 -41.843 4.698 1.00 45.84 114 SER A N 1
ATOM 890 C CA . SER A 1 114 ? -8.465 -42.183 5.247 1.00 45.84 114 SER A CA 1
ATOM 891 C C . SER A 1 114 ? -9.446 -42.795 4.239 1.00 45.84 114 SER A C 1
ATOM 893 O O . SER A 1 114 ? -10.581 -43.071 4.610 1.00 45.84 114 SER A O 1
ATOM 895 N N . ILE A 1 115 ? -9.047 -43.031 2.980 1.00 50.25 115 ILE A N 1
ATOM 896 C CA . ILE A 1 115 ? -9.933 -43.581 1.926 1.00 50.25 115 ILE A CA 1
ATOM 897 C C . ILE A 1 115 ? -9.573 -45.034 1.560 1.00 50.25 115 ILE A C 1
ATOM 899 O O . ILE A 1 115 ? -9.655 -45.424 0.403 1.00 50.25 115 ILE A O 1
ATOM 903 N N . GLN A 1 116 ? -9.162 -45.863 2.525 1.00 47.44 116 GLN A N 1
ATOM 904 C CA . GLN A 1 116 ? -8.982 -47.306 2.272 1.00 47.44 116 GLN A CA 1
ATOM 905 C C . GLN A 1 116 ? -10.068 -48.213 2.861 1.00 47.44 116 GLN A C 1
ATOM 907 O O . GLN A 1 116 ? -10.026 -49.409 2.614 1.00 47.44 116 GLN A O 1
ATOM 912 N N . HIS A 1 117 ? -11.078 -47.691 3.563 1.00 47.38 117 HIS A N 1
ATOM 913 C CA . HIS A 1 117 ? -12.153 -48.541 4.088 1.00 47.38 117 HIS A CA 1
ATOM 914 C C . HIS A 1 117 ? -1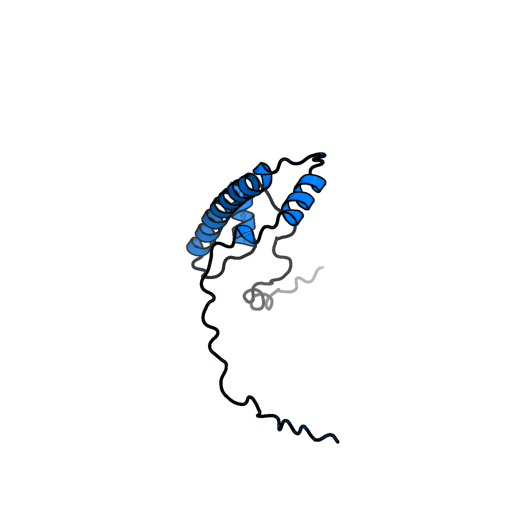3.527 -47.886 3.909 1.00 47.38 117 HIS A C 1
ATOM 916 O O . HIS A 1 117 ? -14.002 -47.152 4.772 1.00 47.38 117 HIS A O 1
ATOM 922 N N . LYS A 1 118 ? -14.175 -48.165 2.774 1.00 42.91 118 LYS A N 1
ATOM 923 C CA . LYS A 1 118 ? -15.625 -48.008 2.599 1.00 42.91 118 LYS A CA 1
ATOM 924 C C . LYS A 1 118 ? -16.197 -49.412 2.351 1.00 42.91 118 LYS A C 1
ATOM 926 O O . LYS A 1 118 ? -15.775 -50.024 1.373 1.00 42.91 118 LYS A O 1
ATOM 931 N N . PRO A 1 119 ? -17.094 -49.950 3.196 1.00 42.12 119 PRO A N 1
ATOM 932 C CA . PRO A 1 119 ? -17.778 -51.197 2.881 1.00 42.12 119 PRO A CA 1
ATOM 933 C C . PRO A 1 119 ? -18.791 -50.940 1.757 1.00 42.12 119 PRO A C 1
ATOM 935 O O . PRO A 1 119 ? -19.582 -49.996 1.828 1.00 42.12 119 PRO A O 1
ATOM 938 N N . GLU A 1 120 ? -18.734 -51.752 0.701 1.00 48.38 120 GLU A N 1
ATOM 939 C CA . GLU A 1 120 ? -19.743 -51.785 -0.357 1.00 48.38 120 GLU A CA 1
ATOM 940 C C . GLU A 1 120 ? -21.085 -52.218 0.237 1.00 48.38 120 GLU A C 1
ATOM 942 O O . GLU A 1 120 ? -21.248 -53.357 0.674 1.00 48.38 120 GLU A O 1
ATOM 947 N N . VAL A 1 121 ? -22.068 -51.320 0.234 1.00 45.09 121 VAL A N 1
ATOM 948 C CA . VAL A 1 121 ? -23.462 -51.702 0.463 1.00 45.09 121 VAL A CA 1
ATOM 949 C C . VAL A 1 121 ? -24.041 -52.064 -0.900 1.00 45.09 121 VAL A C 1
ATOM 951 O O . VAL A 1 121 ? -24.357 -51.188 -1.704 1.00 45.09 121 VAL A O 1
ATOM 954 N N . ARG A 1 122 ? -24.112 -53.371 -1.178 1.00 45.03 122 ARG A N 1
ATOM 955 C CA . ARG A 1 122 ? -24.853 -53.929 -2.315 1.00 45.03 122 ARG A CA 1
ATOM 956 C C . ARG A 1 122 ? -26.342 -53.669 -2.113 1.00 45.03 122 ARG A C 1
ATOM 958 O O . ARG A 1 122 ? -26.909 -54.059 -1.099 1.00 45.03 122 ARG A O 1
ATOM 965 N N . THR A 1 123 ? -26.951 -53.018 -3.093 1.00 44.59 123 THR A N 1
ATOM 966 C CA . THR A 1 123 ? -28.397 -52.844 -3.209 1.00 44.59 123 THR A CA 1
ATOM 967 C C . THR A 1 123 ? -29.035 -54.130 -3.736 1.00 44.59 123 THR A C 1
ATOM 969 O O . THR A 1 123 ? -28.669 -54.584 -4.820 1.00 44.59 123 THR A O 1
ATOM 972 N N . ILE A 1 124 ? -29.987 -54.675 -2.977 1.00 45.19 124 ILE A N 1
ATOM 973 C CA . ILE A 1 124 ? -31.271 -55.234 -3.436 1.00 45.19 124 ILE A CA 1
ATOM 974 C C . ILE A 1 124 ? -32.301 -54.950 -2.349 1.00 45.19 124 ILE A C 1
ATOM 976 O O . ILE A 1 124 ? -31.934 -55.089 -1.161 1.00 45.19 124 ILE A O 1
#

Secondary structure (DSSP, 8-state):
------------S-----PPPPP---GGGS-HHHHHHHHHHTT-----TTHHHHHHHHHHHHHHHHHHHHHHHHHHTT-SS--HHHHHHHHHHTT----S-S-SS---TTSTTS-S--------

Organism: Papaver somniferum (NCBI:txid3469)

Solvent-accessible surface area (backbone atoms only — not comparable to full-atom values): 8308 Å² total; per-residue (Å²): 135,90,82,90,79,79,77,81,77,76,90,82,77,75,85,74,80,75,71,77,77,79,87,68,91,58,68,73,73,67,38,67,70,57,54,48,54,53,40,47,75,70,68,52,89,77,82,65,82,68,51,60,59,52,53,44,53,55,49,48,56,53,49,52,56,41,49,54,46,13,47,51,51,21,53,76,68,73,44,95,62,79,49,64,58,31,46,41,50,29,29,42,76,72,73,51,73,66,82,92,59,70,92,87,82,73,81,60,92,73,60,79,79,71,78,83,78,78,85,84,80,80,88,128

Foldseek 3Di:
DDDDDDDDPDPPDDDDPPDDPDDDPCLPVCDPVNVVVVCVVVVNDDDDPVVSVVVSVVVVVVCVQLVVQQVVVCVVVVHPDRALVSSQVSCVVVVNHDPDRPDPDDDDPVVVPPPPDDDDDDDD

Mean predicted aligned error: 14.49 Å